Protein AF-A0A5J4P670-F1 (afdb_monomer_lite)

Sequence (88 aa):
MVIFLYDQTFEGLLTALFDAYFRNTFPDLLLSISGEPLPLFYNEAVIVVTASEKSDRVWKGLQKKKCSYIIFRRNAFKYVSRAFLSII

Foldseek 3Di:
DEEEEFQPDLQLVLQLLLVCVVVVHDHPYYYYPPDDDDDPDDDYYHYGDRDPVSSVVSVVLCVVPPDDPVNCVVCVNPVSVVSVVVVD

Secondary structure (DSSP, 8-state):
-EEEEE-S-HHHHHHHHHHHHHTT---SEEEETTT-PPPSS-SEEEE----HHHHHHHHHHHHHTT--HHHHHHHHHHHHHHHHTT--

Organism: NCBI:txid433724

Structure (mmCIF, N/CA/C/O backbone):
data_AF-A0A5J4P670-F1
#
_entry.id   AF-A0A5J4P670-F1
#
loop_
_atom_site.group_PDB
_atom_site.id
_atom_site.type_symbol
_atom_site.label_atom_id
_atom_site.label_alt_id
_atom_site.label_comp_id
_atom_site.label_asym_id
_atom_site.label_entity_id
_atom_site.label_seq_id
_atom_site.pdbx_PDB_ins_code
_atom_site.Cartn_x
_atom_site.Cartn_y
_atom_site.Cartn_z
_atom_site.occupancy
_atom_site.B_iso_or_equiv
_atom_site.auth_seq_id
_atom_site.auth_comp_id
_atom_site.auth_asym_id
_atom_site.auth_atom_id
_atom_site.pdbx_PDB_model_num
ATOM 1 N N . MET A 1 1 ? 5.893 -7.635 -13.675 1.00 84.25 1 MET A N 1
ATOM 2 C CA . MET A 1 1 ? 6.108 -6.961 -12.389 1.00 84.25 1 MET A CA 1
ATOM 3 C C . MET A 1 1 ? 5.313 -5.672 -12.318 1.00 84.25 1 MET A C 1
ATOM 5 O O . MET A 1 1 ? 5.513 -4.786 -13.146 1.00 84.25 1 MET A O 1
ATOM 9 N N . VAL A 1 2 ? 4.394 -5.611 -11.361 1.00 85.75 2 VAL A N 1
ATOM 10 C CA . VAL A 1 2 ? 3.595 -4.442 -10.995 1.00 85.75 2 VAL A CA 1
ATOM 11 C C . VAL A 1 2 ? 4.244 -3.785 -9.782 1.00 85.75 2 VAL A C 1
ATOM 13 O O . VAL A 1 2 ? 4.533 -4.449 -8.789 1.00 85.75 2 VAL A O 1
ATOM 16 N N . ILE A 1 3 ? 4.492 -2.484 -9.859 1.00 88.75 3 ILE A N 1
ATOM 17 C CA . ILE A 1 3 ? 5.194 -1.728 -8.821 1.00 88.75 3 ILE A CA 1
ATOM 18 C C . ILE A 1 3 ? 4.234 -0.717 -8.224 1.00 88.75 3 ILE A C 1
ATOM 20 O O . ILE A 1 3 ? 3.580 0.015 -8.957 1.00 88.75 3 ILE A O 1
ATOM 24 N N . PHE A 1 4 ? 4.142 -0.657 -6.901 1.00 90.62 4 PHE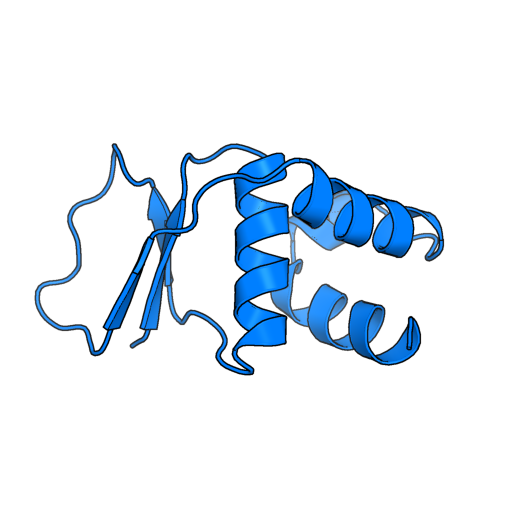 A N 1
ATOM 25 C CA . PHE A 1 4 ? 3.383 0.377 -6.208 1.00 90.62 4 PHE A CA 1
ATOM 26 C C . PHE A 1 4 ? 4.356 1.393 -5.622 1.00 90.62 4 PHE A C 1
ATOM 28 O O . PHE A 1 4 ? 5.252 1.043 -4.857 1.00 90.62 4 PHE A O 1
ATOM 35 N N . LEU A 1 5 ? 4.172 2.653 -5.993 1.00 90.19 5 LEU A N 1
ATOM 36 C CA . LEU A 1 5 ? 4.948 3.784 -5.509 1.00 90.19 5 LEU A CA 1
ATOM 37 C C . LEU A 1 5 ? 4.119 4.521 -4.464 1.00 90.19 5 LEU A C 1
ATOM 39 O O . LEU A 1 5 ? 3.012 4.952 -4.768 1.00 90.19 5 LEU A O 1
ATOM 43 N N . TYR A 1 6 ? 4.640 4.682 -3.252 1.00 90.69 6 TYR A N 1
ATOM 44 C CA . TYR A 1 6 ? 3.968 5.433 -2.190 1.00 90.69 6 TYR A CA 1
ATOM 45 C C . TYR A 1 6 ? 4.940 6.361 -1.457 1.00 90.69 6 TYR A C 1
ATOM 47 O O . TYR A 1 6 ? 6.151 6.322 -1.657 1.00 90.69 6 TYR A O 1
ATOM 55 N N . ASP A 1 7 ? 4.407 7.218 -0.599 1.00 89.31 7 ASP A N 1
ATOM 56 C CA . ASP A 1 7 ? 5.143 8.260 0.126 1.00 89.31 7 ASP A CA 1
ATOM 57 C C . ASP A 1 7 ? 5.944 7.761 1.349 1.00 89.31 7 ASP A C 1
ATOM 59 O O . ASP A 1 7 ? 6.421 8.571 2.141 1.00 89.31 7 ASP A O 1
ATOM 63 N N . GLN A 1 8 ? 6.093 6.442 1.532 1.00 85.62 8 GLN A N 1
ATOM 64 C CA . GLN A 1 8 ? 6.726 5.815 2.707 1.00 85.62 8 GLN A CA 1
ATOM 65 C C . GLN A 1 8 ? 6.023 6.084 4.049 1.00 85.62 8 GLN A C 1
ATOM 67 O O . GLN A 1 8 ? 6.531 5.701 5.105 1.00 85.62 8 GLN A O 1
ATOM 72 N N . THR A 1 9 ? 4.820 6.660 4.040 1.00 88.75 9 THR A N 1
ATOM 73 C CA . THR A 1 9 ? 4.037 6.852 5.262 1.00 88.75 9 THR A CA 1
ATOM 74 C C . THR A 1 9 ? 3.232 5.602 5.612 1.00 88.75 9 THR A C 1
ATOM 76 O O . THR A 1 9 ? 2.925 4.754 4.770 1.00 88.75 9 THR A O 1
ATOM 79 N N . PHE A 1 10 ? 2.861 5.473 6.888 1.00 84.31 10 PHE A N 1
ATOM 80 C CA . PHE A 1 10 ? 2.009 4.371 7.335 1.00 84.31 10 PHE A CA 1
ATOM 81 C C . PHE A 1 10 ? 0.632 4.407 6.658 1.00 84.31 10 PHE A C 1
ATOM 83 O O . PHE A 1 10 ? 0.138 3.378 6.201 1.00 84.31 10 PHE A O 1
ATOM 90 N N . GLU A 1 11 ? 0.035 5.591 6.537 1.00 89.06 11 GLU A N 1
ATOM 91 C CA . GLU A 1 11 ? -1.241 5.765 5.844 1.00 89.06 11 GLU A CA 1
ATOM 92 C C . GLU A 1 11 ? -1.129 5.461 4.349 1.00 89.06 11 GLU A C 1
ATOM 94 O O . GLU A 1 11 ? -2.020 4.818 3.789 1.00 89.06 11 GLU A O 1
ATOM 99 N N . GLY A 1 12 ? -0.022 5.850 3.712 1.00 88.81 12 GLY A N 1
ATOM 100 C CA . GLY A 1 12 ? 0.269 5.522 2.320 1.00 88.81 12 GLY A CA 1
ATOM 101 C C . GLY A 1 12 ? 0.389 4.017 2.100 1.00 88.81 12 GLY A C 1
ATOM 102 O O . GLY A 1 12 ? -0.186 3.491 1.150 1.00 88.81 12 GLY A O 1
ATOM 103 N N . LEU A 1 13 ? 1.020 3.290 3.028 1.00 86.75 13 LEU A N 1
ATOM 104 C CA . LEU A 1 13 ? 1.086 1.827 2.982 1.00 86.75 13 LEU A CA 1
ATOM 105 C C . LEU A 1 13 ? -0.307 1.187 3.086 1.00 86.75 13 LEU A C 1
ATOM 107 O O . LEU A 1 13 ? -0.629 0.271 2.328 1.00 86.75 13 LEU A O 1
ATOM 111 N N . LEU A 1 14 ? -1.148 1.661 4.009 1.00 88.62 14 LEU A N 1
ATOM 112 C CA . LEU A 1 14 ? -2.523 1.169 4.138 1.00 88.62 14 LEU A CA 1
ATOM 113 C C . LEU A 1 14 ? -3.370 1.517 2.907 1.00 88.62 14 LEU A C 1
ATOM 115 O O . LEU A 1 14 ? -4.213 0.725 2.491 1.00 88.62 14 LEU A O 1
ATOM 119 N N . THR A 1 15 ? -3.119 2.670 2.295 1.00 90.75 15 THR A N 1
ATOM 120 C CA . THR A 1 15 ? -3.792 3.080 1.060 1.00 90.75 15 THR A CA 1
ATOM 121 C C . THR A 1 15 ? -3.360 2.213 -0.123 1.00 90.75 15 THR A C 1
ATOM 123 O O . THR A 1 15 ? -4.209 1.739 -0.873 1.00 90.75 15 THR A O 1
ATOM 126 N N . ALA A 1 16 ? -2.063 1.916 -0.242 1.00 88.62 16 ALA A N 1
ATOM 127 C CA . ALA A 1 16 ? -1.509 1.028 -1.266 1.00 88.62 16 ALA A CA 1
ATOM 128 C C . ALA A 1 16 ? -2.132 -0.364 -1.180 1.00 88.62 16 ALA A C 1
ATOM 130 O O . ALA A 1 16 ? -2.489 -0.984 -2.177 1.00 88.62 16 ALA A O 1
ATOM 131 N N . LEU A 1 17 ? -2.298 -0.836 0.047 1.00 85.12 17 LEU A N 1
AT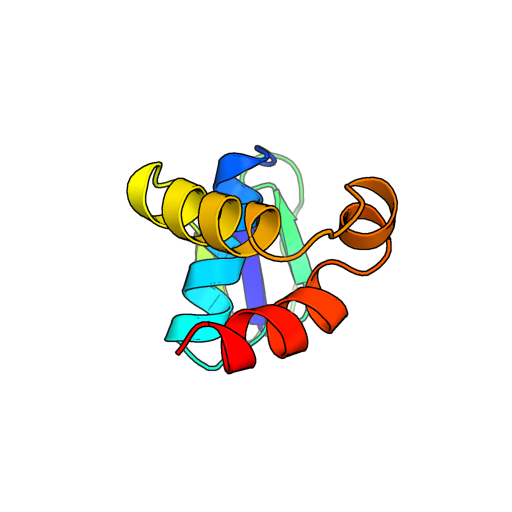OM 132 C CA . LEU A 1 17 ? -2.908 -2.110 0.360 1.00 85.12 17 LEU A CA 1
ATOM 133 C C . LEU A 1 17 ? -4.403 -2.150 0.004 1.00 85.12 17 LEU A C 1
ATOM 135 O O . LEU A 1 17 ? -4.871 -3.144 -0.552 1.00 85.12 17 LEU A O 1
ATOM 139 N N . PHE A 1 18 ? -5.137 -1.069 0.283 1.00 86.69 18 PHE A N 1
ATOM 140 C CA . PHE A 1 18 ? -6.523 -0.917 -0.157 1.00 86.69 18 PHE A CA 1
ATOM 141 C C . PHE A 1 18 ? -6.626 -0.956 -1.686 1.00 86.69 18 PHE A C 1
ATOM 143 O O . PHE A 1 18 ? -7.448 -1.692 -2.228 1.00 86.69 18 PHE A O 1
ATOM 150 N N . ASP A 1 19 ? -5.771 -0.206 -2.383 1.00 87.56 19 ASP A N 1
ATOM 151 C CA . ASP A 1 19 ? -5.784 -0.124 -3.844 1.00 87.56 19 ASP A CA 1
ATOM 152 C C . ASP A 1 19 ? -5.390 -1.449 -4.505 1.00 87.56 19 ASP A C 1
ATOM 154 O O . ASP A 1 19 ? -6.011 -1.836 -5.493 1.00 87.56 19 ASP A O 1
ATOM 158 N N . ALA A 1 20 ? -4.426 -2.183 -3.942 1.00 85.75 20 ALA A N 1
ATOM 159 C CA . ALA A 1 20 ? -4.042 -3.513 -4.419 1.00 85.75 20 ALA A CA 1
ATOM 160 C C . ALA A 1 20 ? -5.217 -4.498 -4.342 1.00 85.75 20 ALA A C 1
ATOM 162 O O . ALA A 1 20 ? -5.482 -5.246 -5.284 1.00 85.75 20 ALA A O 1
ATOM 163 N N . TYR A 1 21 ? -5.961 -4.459 -3.232 1.00 82.75 21 TYR A N 1
ATOM 164 C CA . TYR A 1 21 ? -7.153 -5.283 -3.056 1.00 82.75 21 TYR A CA 1
ATOM 165 C C . TYR A 1 21 ? -8.276 -4.874 -4.013 1.00 82.75 21 TYR A C 1
ATOM 167 O O . TYR A 1 21 ? -8.849 -5.723 -4.689 1.00 82.75 21 TYR A O 1
ATOM 175 N N . PHE A 1 22 ? -8.570 -3.575 -4.107 1.00 82.69 22 PHE A N 1
ATOM 176 C CA . PHE A 1 22 ? -9.637 -3.059 -4.965 1.00 82.69 22 PHE A CA 1
ATOM 177 C C . PHE A 1 22 ? -9.386 -3.352 -6.449 1.00 82.69 22 PHE A C 1
ATOM 179 O O . PHE A 1 22 ? -10.312 -3.684 -7.183 1.00 82.69 22 PHE A O 1
ATOM 186 N N . ARG A 1 23 ? -8.124 -3.272 -6.884 1.00 82.19 23 ARG A N 1
ATOM 187 C CA . ARG A 1 23 ? -7.704 -3.601 -8.253 1.00 82.19 23 ARG A CA 1
ATOM 188 C C . ARG A 1 23 ? -7.590 -5.107 -8.503 1.00 82.19 23 ARG A C 1
ATOM 190 O O . ARG A 1 23 ? -7.387 -5.498 -9.645 1.00 82.19 23 ARG A O 1
ATOM 197 N N . ASN A 1 24 ? -7.705 -5.935 -7.460 1.00 82.31 24 ASN A N 1
ATOM 198 C CA . ASN A 1 24 ? -7.413 -7.370 -7.483 1.00 82.31 24 ASN A CA 1
ATOM 199 C C . ASN A 1 24 ? -6.026 -7.695 -8.082 1.00 82.31 24 ASN A C 1
ATOM 201 O O . ASN A 1 24 ? -5.826 -8.739 -8.702 1.00 82.31 24 ASN A O 1
ATOM 205 N N . THR A 1 25 ? -5.069 -6.785 -7.885 1.00 79.19 25 THR A N 1
ATOM 206 C CA . THR A 1 25 ? -3.708 -6.859 -8.422 1.00 79.19 25 THR A CA 1
ATOM 207 C C . THR A 1 25 ? -2.745 -6.509 -7.304 1.00 79.19 25 THR A C 1
ATOM 209 O O . THR A 1 25 ? -2.715 -5.375 -6.825 1.00 79.19 25 THR A O 1
ATOM 212 N N . PHE A 1 26 ? -1.952 -7.488 -6.877 1.00 79.56 26 PHE A N 1
ATOM 213 C CA . PHE A 1 26 ? -0.946 -7.278 -5.844 1.00 79.56 26 PHE A CA 1
ATOM 214 C C . PHE A 1 26 ? 0.368 -6.792 -6.467 1.00 79.56 26 PHE A C 1
ATOM 216 O O . PHE A 1 26 ? 0.801 -7.373 -7.462 1.00 79.56 26 PHE A O 1
ATOM 223 N N . PRO A 1 27 ? 1.012 -5.757 -5.897 1.00 83.38 27 PRO A N 1
ATOM 224 C CA . PRO A 1 27 ? 2.327 -5.336 -6.350 1.00 83.38 27 PRO A CA 1
ATOM 225 C C . PRO A 1 27 ? 3.369 -6.428 -6.113 1.00 83.38 27 PRO A C 1
ATOM 227 O O . PRO A 1 27 ? 3.421 -7.028 -5.039 1.00 83.38 27 PRO A O 1
ATOM 230 N N . ASP A 1 28 ? 4.246 -6.615 -7.092 1.00 82.94 28 ASP A N 1
ATOM 231 C CA . ASP A 1 28 ? 5.493 -7.362 -6.946 1.00 82.94 28 ASP A CA 1
ATOM 232 C C . ASP A 1 28 ? 6.518 -6.563 -6.127 1.00 82.94 28 ASP A C 1
ATOM 234 O O . ASP A 1 28 ? 7.318 -7.145 -5.394 1.00 82.94 28 ASP A O 1
ATOM 238 N N . LEU A 1 29 ? 6.487 -5.228 -6.235 1.00 82.75 29 LEU A N 1
ATOM 239 C CA . LEU A 1 29 ? 7.413 -4.327 -5.550 1.00 82.75 29 LEU A CA 1
ATOM 240 C C . LEU A 1 29 ? 6.689 -3.112 -4.956 1.00 82.75 29 LEU A C 1
ATOM 242 O O . LEU A 1 29 ? 5.797 -2.543 -5.581 1.00 82.75 29 LEU A O 1
ATOM 246 N N . LEU A 1 30 ? 7.113 -2.689 -3.765 1.00 85.94 30 LEU A N 1
ATOM 247 C CA . LEU A 1 30 ? 6.653 -1.472 -3.096 1.00 85.94 30 LEU A CA 1
ATOM 248 C C . LEU A 1 30 ? 7.834 -0.528 -2.921 1.00 85.94 30 LEU A C 1
ATOM 250 O O . LEU A 1 30 ? 8.768 -0.848 -2.190 1.00 85.94 30 LEU A O 1
ATOM 254 N N . LEU A 1 31 ? 7.779 0.618 -3.589 1.00 86.25 31 LEU A N 1
ATOM 255 C CA . LEU A 1 31 ? 8.868 1.584 -3.650 1.00 86.25 31 LEU A CA 1
ATOM 256 C C . LEU A 1 31 ? 8.438 2.952 -3.117 1.00 86.25 31 LEU A C 1
ATOM 258 O O . LEU A 1 31 ? 7.259 3.312 -3.131 1.00 86.25 31 LEU A O 1
ATOM 262 N N . SER A 1 32 ? 9.419 3.726 -2.652 1.00 85.12 32 SER A N 1
ATOM 263 C CA . SER A 1 32 ? 9.209 5.140 -2.334 1.00 85.12 32 SER A CA 1
ATOM 264 C C . SER A 1 32 ? 9.088 5.969 -3.610 1.00 85.12 32 SER A C 1
ATOM 266 O O . SER A 1 32 ? 9.911 5.816 -4.510 1.00 85.12 32 SER A O 1
ATOM 268 N N . ILE A 1 33 ? 8.146 6.913 -3.648 1.00 84.06 33 ILE A N 1
ATOM 269 C CA . ILE A 1 33 ? 8.034 7.909 -4.728 1.00 84.06 33 ILE A CA 1
ATOM 270 C C . ILE A 1 33 ? 9.300 8.777 -4.833 1.00 84.06 33 ILE A C 1
ATOM 272 O O . ILE A 1 33 ? 9.657 9.203 -5.927 1.00 84.06 33 ILE A O 1
ATOM 276 N N . SER A 1 34 ? 9.975 9.063 -3.716 1.00 79.06 34 SER A N 1
ATOM 277 C CA . SER A 1 34 ? 11.057 10.060 -3.671 1.00 79.06 34 SER A CA 1
ATOM 278 C C . SER A 1 34 ? 12.474 9.489 -3.698 1.00 79.06 34 SER A C 1
ATOM 280 O O . SER A 1 34 ? 13.421 10.250 -3.877 1.00 79.06 34 SER A O 1
ATOM 282 N N . GLY A 1 35 ? 12.640 8.188 -3.456 1.00 70.38 35 GLY A N 1
ATOM 283 C CA . GLY A 1 35 ? 13.932 7.652 -3.016 1.00 70.38 35 GLY A CA 1
ATOM 284 C C . GLY A 1 35 ? 14.538 6.566 -3.889 1.00 70.38 35 GLY A C 1
ATOM 285 O O . GLY A 1 35 ? 15.750 6.382 -3.833 1.00 70.38 35 GLY A O 1
ATOM 286 N N . GLU A 1 36 ? 13.737 5.847 -4.679 1.00 74.88 36 GLU A N 1
ATOM 287 C CA . GLU A 1 36 ? 14.229 4.654 -5.369 1.00 74.88 36 GLU A CA 1
ATOM 288 C C . GLU A 1 36 ? 14.048 4.741 -6.886 1.00 74.88 36 GLU A C 1
ATOM 290 O O . GLU A 1 36 ? 12.943 5.023 -7.360 1.00 74.88 36 GLU A O 1
ATOM 295 N N . PRO A 1 37 ? 15.117 4.501 -7.669 1.00 82.31 37 PRO A N 1
ATOM 296 C CA . PRO A 1 37 ? 14.993 4.408 -9.111 1.00 82.31 37 PRO A CA 1
ATOM 297 C C . PRO A 1 37 ? 14.128 3.199 -9.469 1.00 82.31 37 PRO A C 1
ATOM 299 O O . PRO A 1 37 ? 14.312 2.096 -8.950 1.00 82.31 37 PRO A O 1
ATOM 302 N N . LEU A 1 38 ? 13.187 3.410 -10.388 1.00 85.25 38 LEU A N 1
ATOM 303 C CA . LEU A 1 38 ? 12.374 2.329 -10.928 1.00 85.25 38 LEU A CA 1
ATOM 304 C C . LEU A 1 38 ? 13.270 1.311 -11.657 1.00 85.25 38 LEU A C 1
ATOM 306 O O . LEU A 1 38 ? 14.219 1.709 -12.341 1.00 85.25 38 LEU A O 1
ATOM 310 N N . PRO A 1 39 ? 12.967 0.005 -11.561 1.00 85.75 39 PRO A N 1
ATOM 311 C CA . PRO A 1 39 ? 13.609 -1.010 -12.382 1.00 85.75 39 PRO A CA 1
ATOM 312 C C . PRO A 1 39 ? 13.516 -0.662 -13.871 1.00 85.75 39 PRO A C 1
ATOM 314 O O . PRO A 1 39 ? 12.524 -0.098 -14.325 1.00 85.75 39 PRO A O 1
ATOM 317 N N . LEU A 1 40 ? 14.524 -1.052 -14.653 1.00 84.75 40 LEU A N 1
ATOM 318 C CA . LEU A 1 40 ? 14.539 -0.836 -16.108 1.00 84.75 40 LEU A CA 1
ATOM 319 C C . LEU A 1 40 ? 13.381 -1.534 -16.833 1.00 84.75 40 LEU A C 1
ATOM 321 O O . LEU A 1 40 ? 12.916 -1.048 -17.861 1.00 84.75 40 LEU A O 1
ATOM 325 N N . PHE A 1 41 ? 12.913 -2.661 -16.297 1.00 86.38 41 PHE A N 1
ATOM 326 C CA . PHE A 1 41 ? 11.822 -3.439 -16.869 1.00 86.38 41 PHE A CA 1
ATOM 327 C C . PHE A 1 41 ? 10.734 -3.624 -15.821 1.00 86.38 41 PHE A C 1
ATOM 329 O O . PHE A 1 41 ? 10.970 -4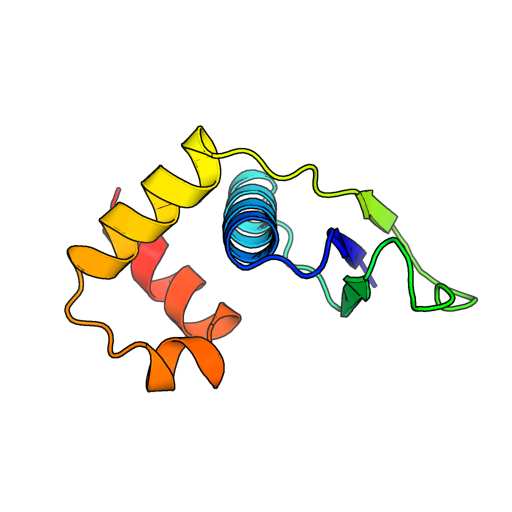.265 -14.804 1.00 86.38 41 PHE A O 1
ATOM 336 N N . TYR A 1 42 ? 9.546 -3.083 -16.074 1.00 87.38 42 TYR A N 1
ATOM 337 C CA . TYR A 1 42 ? 8.330 -3.372 -15.320 1.00 87.38 42 TYR A CA 1
ATOM 338 C C . TYR A 1 42 ? 7.112 -3.285 -16.240 1.00 87.38 42 TYR A C 1
ATOM 340 O O . TYR A 1 42 ? 7.181 -2.704 -17.319 1.00 87.38 42 TYR A O 1
ATOM 348 N N . ASN A 1 43 ? 6.005 -3.908 -15.839 1.00 88.44 43 ASN A N 1
ATOM 349 C CA . ASN A 1 43 ? 4.773 -3.901 -16.630 1.00 88.44 43 ASN A CA 1
ATOM 350 C C . ASN A 1 43 ? 3.947 -2.651 -16.339 1.00 88.44 43 ASN A C 1
ATOM 352 O O . ASN A 1 43 ? 3.441 -2.016 -17.255 1.00 88.44 43 ASN A O 1
ATOM 356 N N . GLU A 1 44 ? 3.810 -2.319 -15.057 1.00 89.44 44 GLU A N 1
ATOM 357 C CA . GLU A 1 44 ? 3.000 -1.199 -14.593 1.00 89.44 44 GLU A CA 1
ATOM 358 C C . GLU A 1 44 ? 3.600 -0.623 -13.309 1.00 89.44 44 GLU A C 1
ATOM 360 O O . GLU A 1 44 ? 4.043 -1.374 -12.437 1.00 89.44 44 GLU A O 1
ATOM 365 N N . ALA A 1 45 ? 3.604 0.705 -13.195 1.00 89.50 45 ALA A N 1
ATOM 366 C CA . ALA A 1 45 ? 3.908 1.412 -11.959 1.00 89.50 45 ALA A CA 1
ATOM 367 C C . ALA A 1 45 ? 2.674 2.217 -11.535 1.00 89.50 45 ALA A C 1
ATOM 369 O O . ALA A 1 45 ? 2.232 3.123 -12.241 1.00 89.50 45 ALA A O 1
ATOM 370 N N . VAL A 1 46 ? 2.112 1.874 -10.380 1.00 89.19 46 VAL A N 1
ATOM 371 C CA . VAL A 1 46 ? 0.933 2.511 -9.800 1.00 89.19 46 VAL A CA 1
ATOM 372 C C . VAL A 1 46 ? 1.387 3.497 -8.737 1.00 89.19 46 VAL A C 1
ATOM 374 O O . VAL A 1 46 ? 1.983 3.110 -7.734 1.00 89.19 46 VAL A O 1
ATOM 377 N N . ILE A 1 47 ? 1.076 4.774 -8.940 1.00 90.62 47 ILE A N 1
ATOM 378 C CA . ILE A 1 47 ? 1.300 5.805 -7.928 1.00 90.62 47 ILE A CA 1
ATOM 379 C C . ILE A 1 47 ? 0.133 5.765 -6.948 1.00 90.62 47 ILE A C 1
ATOM 381 O O . ILE A 1 47 ? -1.015 6.032 -7.306 1.00 90.62 47 ILE A O 1
ATOM 385 N N . VAL A 1 48 ? 0.440 5.418 -5.708 1.00 90.12 48 VAL A N 1
ATOM 386 C CA . VAL A 1 48 ? -0.499 5.407 -4.598 1.00 90.12 48 VAL A CA 1
ATOM 387 C C . VAL A 1 48 ? -0.457 6.774 -3.934 1.00 90.12 48 VAL A C 1
ATOM 389 O O . VAL A 1 48 ? 0.548 7.172 -3.347 1.00 90.12 48 VAL A O 1
ATOM 392 N N . VAL A 1 49 ? -1.582 7.478 -4.005 1.00 91.00 49 VAL A N 1
ATOM 393 C CA . VAL A 1 49 ? -1.784 8.728 -3.274 1.00 91.00 49 VAL A CA 1
ATOM 394 C C . VAL A 1 49 ? -2.398 8.398 -1.924 1.00 91.00 49 VAL A C 1
ATOM 396 O O . VAL A 1 49 ? -3.459 7.777 -1.862 1.00 91.00 49 VAL A O 1
ATOM 399 N N . THR A 1 50 ? -1.737 8.821 -0.851 1.00 91.19 50 THR A N 1
ATOM 400 C CA . THR A 1 50 ? -2.201 8.616 0.521 1.00 91.19 50 THR A CA 1
ATOM 401 C C . THR A 1 50 ? -3.579 9.234 0.727 1.00 91.19 50 THR A C 1
ATOM 403 O O . THR A 1 50 ? -3.793 10.415 0.456 1.00 91.19 50 THR A O 1
ATOM 406 N N . ALA A 1 51 ? -4.522 8.423 1.208 1.00 91.50 51 ALA A N 1
ATOM 407 C CA . ALA A 1 51 ? -5.891 8.847 1.454 1.00 91.50 51 ALA A CA 1
ATOM 408 C C . ALA A 1 51 ? -6.351 8.358 2.828 1.00 91.50 51 ALA A C 1
ATOM 410 O O . ALA A 1 51 ? -6.566 7.160 3.028 1.00 91.50 51 ALA A O 1
ATOM 411 N N . SER A 1 52 ? -6.561 9.306 3.745 1.00 88.75 52 SER A N 1
ATOM 412 C CA . SER A 1 52 ? -6.958 9.028 5.131 1.00 88.75 52 SER A CA 1
ATOM 413 C C . SER A 1 52 ? -8.235 8.176 5.228 1.00 88.75 52 SER A C 1
ATOM 415 O O . SER A 1 52 ? -8.295 7.246 6.023 1.00 88.75 52 SER A O 1
ATOM 417 N N . GLU A 1 53 ? -9.229 8.371 4.350 1.00 90.25 53 GLU A N 1
ATOM 418 C CA . GLU A 1 53 ? -10.441 7.533 4.366 1.00 90.25 53 GLU A CA 1
ATOM 419 C C . GLU A 1 53 ? -10.136 6.051 4.061 1.00 90.25 53 GLU A C 1
ATOM 421 O O . GLU A 1 53 ? -10.682 5.143 4.698 1.00 90.25 53 GLU A O 1
ATOM 426 N N . LYS A 1 54 ? -9.248 5.786 3.093 1.00 87.44 54 LYS A N 1
ATOM 427 C CA . LYS A 1 54 ? -8.853 4.422 2.716 1.00 87.44 54 LYS A CA 1
ATOM 428 C C . LYS A 1 54 ? -7.998 3.792 3.811 1.00 87.44 54 LYS A C 1
ATOM 430 O O . LYS A 1 54 ? -8.254 2.649 4.199 1.00 87.44 54 LYS A O 1
ATOM 435 N N . SER A 1 55 ? -7.024 4.539 4.331 1.00 86.75 55 SER A N 1
ATOM 436 C CA . SER A 1 55 ? -6.146 4.068 5.402 1.00 86.75 55 SER A CA 1
ATOM 437 C C . SER A 1 55 ? -6.936 3.765 6.677 1.00 86.75 55 SER A C 1
ATOM 439 O O . SER A 1 55 ? -6.765 2.688 7.248 1.00 86.75 55 SER A O 1
ATOM 441 N N . ASP A 1 56 ? -7.892 4.616 7.055 1.00 87.19 56 ASP A N 1
ATOM 442 C CA . ASP A 1 56 ? -8.759 4.424 8.219 1.00 87.19 56 ASP A CA 1
ATOM 443 C C . ASP A 1 56 ? -9.628 3.175 8.114 1.00 87.19 56 ASP A C 1
ATOM 445 O O . ASP A 1 56 ? -9.817 2.463 9.103 1.00 87.19 56 ASP A O 1
ATOM 449 N N . ARG A 1 57 ? -10.178 2.880 6.930 1.00 84.69 57 ARG A N 1
ATOM 450 C CA . ARG A 1 57 ? -10.970 1.658 6.719 1.00 84.69 57 ARG A CA 1
ATOM 451 C C . ARG A 1 57 ? -10.125 0.412 6.949 1.00 84.69 57 ARG A C 1
ATOM 453 O O . ARG A 1 57 ? -10.557 -0.503 7.656 1.00 84.69 57 ARG A O 1
ATOM 460 N N . VAL A 1 58 ? -8.913 0.399 6.398 1.00 83.69 58 VAL A N 1
ATOM 461 C CA . VAL A 1 58 ? -7.946 -0.688 6.599 1.00 83.69 58 VAL A CA 1
ATOM 462 C C . VAL A 1 58 ? -7.535 -0.792 8.052 1.00 83.69 58 VAL A C 1
ATOM 464 O O . VAL A 1 58 ? -7.566 -1.884 8.618 1.00 83.69 58 VAL A O 1
ATOM 467 N N . TRP A 1 59 ? -7.254 0.333 8.694 1.00 84.62 59 TRP A N 1
ATOM 468 C CA . TRP A 1 59 ? -6.864 0.375 10.090 1.00 84.62 59 TRP A CA 1
ATOM 469 C C . TRP A 1 59 ? -7.968 -0.121 11.029 1.00 84.62 59 TRP A C 1
ATOM 471 O O . TRP A 1 59 ? -7.722 -0.993 11.860 1.00 84.62 59 TRP A O 1
ATOM 481 N N . LYS A 1 60 ? -9.213 0.334 10.854 1.00 83.25 60 LYS A N 1
ATOM 482 C CA . LYS A 1 60 ? -10.375 -0.136 11.629 1.00 83.25 60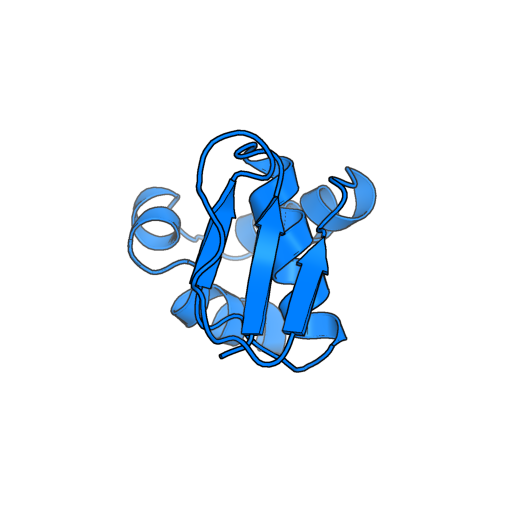 LYS A CA 1
ATOM 483 C C . LYS A 1 60 ? -10.629 -1.629 11.426 1.00 83.25 60 LYS A C 1
ATOM 485 O O . LYS A 1 60 ? -10.928 -2.339 12.387 1.00 83.25 60 LYS A O 1
ATOM 490 N N . GLY A 1 61 ? -10.484 -2.125 10.197 1.00 77.25 61 GLY A N 1
ATOM 491 C CA . GLY A 1 61 ? -10.567 -3.557 9.902 1.00 77.25 61 GLY A CA 1
ATOM 492 C C . GLY A 1 61 ? -9.489 -4.366 10.629 1.00 77.25 61 GLY A C 1
ATOM 493 O O . GLY A 1 61 ? -9.778 -5.395 11.245 1.00 77.25 61 GLY A O 1
ATOM 494 N N . LEU A 1 62 ? -8.258 -3.852 10.628 1.00 76.62 62 LEU A N 1
ATOM 495 C CA . LEU A 1 62 ? -7.127 -4.440 11.339 1.00 76.62 62 LEU A CA 1
ATOM 496 C C . LEU A 1 62 ? -7.262 -4.370 12.858 1.00 76.62 62 LEU A C 1
ATOM 498 O O . LEU A 1 62 ? -6.753 -5.271 13.500 1.00 76.62 62 LEU A O 1
ATOM 502 N N . GLN A 1 63 ? -7.926 -3.360 13.428 1.00 74.94 63 GLN A N 1
ATOM 503 C CA . GLN A 1 63 ? -8.191 -3.266 14.871 1.00 74.94 63 GLN A CA 1
ATOM 504 C C . GLN A 1 63 ? -9.267 -4.254 15.335 1.00 74.94 63 GLN A C 1
ATOM 506 O O . GLN A 1 63 ? -9.183 -4.795 16.438 1.00 74.94 63 GLN A O 1
ATOM 511 N N . LYS A 1 64 ? -10.289 -4.499 14.502 1.00 73.38 64 LYS A N 1
ATOM 512 C CA . LYS A 1 64 ? -11.351 -5.473 14.803 1.00 73.38 64 LYS A CA 1
ATOM 513 C C . LYS A 1 64 ? -10.812 -6.898 14.883 1.00 73.38 64 LYS A C 1
ATOM 515 O O . LYS A 1 64 ? -11.252 -7.677 15.728 1.00 73.38 64 LYS A O 1
ATOM 520 N N . LYS A 1 65 ? -9.839 -7.250 14.041 1.00 65.00 65 LYS A N 1
ATOM 521 C CA . LYS A 1 65 ? -9.043 -8.462 14.254 1.00 65.00 65 LYS A CA 1
ATOM 522 C C . LYS A 1 65 ? -8.004 -8.152 15.324 1.00 65.00 65 LYS A C 1
ATOM 524 O O . LYS A 1 65 ? -7.302 -7.169 15.211 1.00 65.00 65 LYS A O 1
ATOM 529 N N . LYS A 1 66 ? -7.824 -8.977 16.355 1.00 61.62 66 LYS A N 1
ATOM 530 C CA . LYS A 1 66 ? -6.709 -8.785 17.308 1.00 61.62 66 LYS A CA 1
ATOM 531 C C . LYS A 1 66 ? -5.357 -9.130 16.660 1.00 61.62 66 LYS A C 1
ATOM 533 O O . LYS A 1 66 ? -4.705 -10.098 17.035 1.00 61.62 66 LYS A O 1
ATOM 538 N N . CYS A 1 67 ? -4.962 -8.385 15.633 1.00 57.50 67 CYS A N 1
ATOM 539 C CA . CYS A 1 67 ? -3.701 -8.543 14.931 1.00 57.50 67 CYS A CA 1
ATOM 540 C C . CYS A 1 67 ? -2.641 -7.701 15.641 1.00 57.50 67 CYS A C 1
ATOM 542 O O . CYS A 1 67 ? -2.760 -6.483 15.737 1.00 57.50 67 CYS A O 1
ATOM 544 N N . SER A 1 68 ? -1.593 -8.348 16.148 1.00 56.09 68 SER A N 1
ATOM 545 C CA . SER A 1 68 ? -0.447 -7.628 16.702 1.00 56.09 68 SER A CA 1
ATOM 546 C C . SER A 1 68 ? 0.293 -6.893 15.579 1.00 56.09 68 SER A C 1
ATOM 548 O O . SER A 1 68 ? 0.634 -7.499 14.560 1.00 56.09 68 SER A O 1
ATOM 550 N N . TYR A 1 69 ? 0.576 -5.602 15.775 1.00 56.47 69 TYR A N 1
ATOM 551 C CA . TYR A 1 69 ? 1.319 -4.743 14.839 1.00 56.47 69 TYR A CA 1
ATOM 552 C C . TYR A 1 69 ? 2.636 -5.380 14.356 1.00 56.47 69 TYR A C 1
ATOM 554 O O . TYR A 1 69 ? 3.015 -5.251 13.193 1.00 56.47 69 TYR A O 1
ATOM 562 N N . ILE A 1 70 ? 3.299 -6.150 15.223 1.00 49.56 70 ILE A N 1
ATOM 563 C CA . ILE A 1 70 ? 4.550 -6.861 14.918 1.00 49.56 70 ILE A CA 1
ATOM 564 C C . ILE A 1 70 ? 4.351 -7.923 13.819 1.00 49.56 70 ILE A C 1
ATOM 566 O O . ILE A 1 70 ? 5.223 -8.115 12.971 1.00 49.56 70 ILE A O 1
ATOM 570 N N . ILE A 1 71 ? 3.194 -8.592 13.799 1.00 54.06 71 ILE A N 1
ATOM 571 C CA . ILE A 1 71 ? 2.856 -9.627 12.810 1.00 54.06 71 ILE A CA 1
ATOM 572 C C . ILE A 1 71 ? 2.502 -8.975 11.470 1.00 54.06 71 ILE A C 1
ATOM 574 O O . ILE A 1 71 ? 2.936 -9.454 10.420 1.00 54.06 71 ILE A O 1
ATOM 578 N N . PHE A 1 72 ? 1.793 -7.841 11.512 1.00 58.75 72 PHE A N 1
ATOM 579 C CA . PHE A 1 72 ? 1.533 -7.019 10.333 1.00 58.75 72 PHE A CA 1
ATOM 580 C C . PHE A 1 72 ? 2.849 -6.555 9.702 1.00 58.75 72 PHE A C 1
ATOM 582 O O . PHE A 1 72 ? 3.076 -6.801 8.528 1.00 58.75 72 PHE A O 1
ATOM 589 N N . ARG A 1 73 ? 3.795 -6.004 10.469 1.00 53.47 73 ARG A N 1
ATOM 590 C CA . ARG A 1 73 ? 5.060 -5.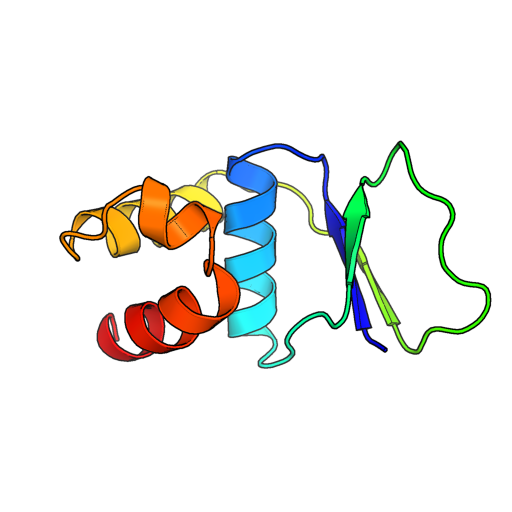507 9.899 1.00 53.47 73 ARG A CA 1
ATOM 591 C C . ARG A 1 73 ? 5.926 -6.588 9.229 1.00 53.47 73 ARG A C 1
ATOM 593 O O . ARG A 1 73 ? 6.645 -6.272 8.291 1.00 53.47 73 ARG A O 1
ATOM 600 N N . ARG A 1 74 ? 5.868 -7.848 9.689 1.00 48.47 74 ARG A N 1
ATOM 601 C CA . ARG A 1 74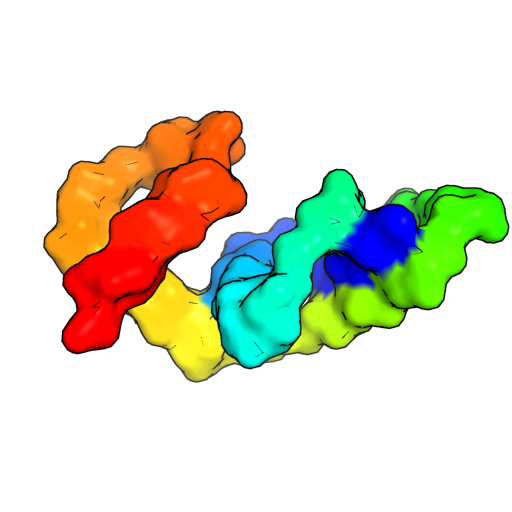 ? 6.633 -8.973 9.100 1.00 48.47 74 ARG A CA 1
ATOM 602 C C . ARG A 1 74 ? 5.944 -9.648 7.914 1.00 48.47 74 ARG A C 1
ATOM 604 O O . ARG A 1 74 ? 6.636 -10.250 7.107 1.00 48.47 74 ARG A O 1
ATOM 611 N N . ASN A 1 75 ? 4.612 -9.602 7.819 1.00 52.06 75 ASN A N 1
ATOM 612 C CA . ASN A 1 75 ? 3.848 -10.368 6.823 1.00 52.06 75 ASN A CA 1
ATOM 613 C C . ASN A 1 75 ? 2.591 -9.627 6.305 1.00 52.06 75 ASN A C 1
ATOM 615 O O . ASN A 1 75 ? 1.612 -10.277 5.926 1.00 52.06 75 ASN A O 1
ATOM 619 N N . ALA A 1 76 ? 2.599 -8.286 6.288 1.00 53.34 76 ALA A N 1
ATOM 620 C CA . ALA A 1 76 ? 1.441 -7.417 6.018 1.00 53.34 76 ALA A CA 1
ATOM 621 C C . ALA A 1 76 ? 0.610 -7.892 4.823 1.00 53.34 76 ALA A C 1
ATOM 623 O O . ALA A 1 76 ? -0.595 -8.082 4.943 1.00 53.34 76 ALA A O 1
ATOM 624 N N . PHE A 1 77 ? 1.267 -8.194 3.704 1.00 54.59 77 PHE A N 1
ATOM 625 C CA . PHE A 1 77 ? 0.605 -8.606 2.467 1.00 54.59 77 PHE A CA 1
ATOM 626 C C . PHE A 1 77 ? -0.138 -9.945 2.568 1.00 54.59 77 PHE A C 1
ATOM 628 O O . PHE A 1 77 ? -1.288 -10.046 2.144 1.00 54.59 77 PHE A O 1
ATOM 635 N N . LYS A 1 78 ? 0.470 -10.966 3.189 1.00 54.31 78 LYS A N 1
ATOM 636 C CA . LYS A 1 78 ? -0.155 -12.293 3.363 1.00 54.31 78 LYS A CA 1
ATOM 637 C C . LYS A 1 78 ? -1.289 -12.288 4.389 1.00 54.31 78 LYS A C 1
ATOM 639 O O . LYS A 1 78 ? -2.235 -13.062 4.256 1.00 54.31 78 LYS A O 1
ATOM 644 N N . TYR A 1 79 ? -1.187 -11.467 5.434 1.00 52.25 79 TYR A N 1
ATOM 645 C CA . TYR A 1 79 ? -2.214 -11.402 6.475 1.00 52.25 79 TYR A CA 1
ATOM 646 C C . TYR A 1 79 ? -3.375 -10.514 6.085 1.00 52.25 79 TYR A C 1
ATOM 648 O O . TYR A 1 79 ? -4.508 -10.853 6.409 1.00 52.25 79 TYR A O 1
ATOM 656 N N . VAL A 1 80 ? -3.124 -9.414 5.380 1.00 54.47 80 VAL A N 1
ATOM 657 C CA . VAL A 1 80 ? -4.204 -8.531 4.955 1.00 54.47 80 VAL A CA 1
ATOM 658 C C . VAL A 1 80 ? -5.075 -9.217 3.927 1.00 54.47 80 VAL A C 1
ATOM 660 O O . VAL A 1 80 ? -6.283 -9.163 4.101 1.00 54.47 80 VAL A O 1
ATOM 663 N N . SER A 1 81 ? -4.521 -9.936 2.944 1.00 52.06 81 SER A N 1
ATOM 664 C CA . SER A 1 81 ? -5.365 -10.672 1.992 1.00 52.06 81 SER A CA 1
ATOM 665 C C . SER A 1 81 ? -6.346 -11.611 2.714 1.00 52.06 81 SER A C 1
ATOM 667 O O . SER A 1 81 ? -7.531 -11.624 2.399 1.00 52.06 81 SER A O 1
ATOM 669 N N . ARG A 1 82 ? -5.902 -12.299 3.779 1.00 51.56 82 ARG A N 1
ATOM 670 C CA . ARG A 1 82 ? -6.754 -13.171 4.617 1.00 51.56 82 ARG A CA 1
ATOM 671 C C . ARG A 1 82 ? -7.614 -12.425 5.645 1.00 51.56 82 ARG A C 1
ATOM 673 O O . ARG A 1 82 ? -8.622 -12.963 6.097 1.00 51.56 82 ARG A O 1
ATOM 680 N N . ALA A 1 83 ? -7.216 -11.236 6.089 1.00 47.91 83 ALA A N 1
ATOM 681 C CA . ALA A 1 83 ? -7.952 -10.445 7.073 1.00 47.91 83 ALA A CA 1
ATOM 682 C C . ALA A 1 83 ? -9.070 -9.620 6.430 1.00 47.91 83 ALA A C 1
ATOM 684 O O . ALA A 1 83 ? -10.154 -9.549 7.001 1.00 47.91 83 ALA A O 1
ATOM 685 N N . PHE A 1 84 ? -8.827 -9.064 5.244 1.00 50.00 84 PHE A N 1
ATOM 686 C CA . PHE A 1 84 ? -9.778 -8.254 4.490 1.00 50.00 84 PHE A CA 1
ATOM 687 C C . PHE A 1 84 ? -10.876 -9.086 3.818 1.00 50.00 84 PHE A C 1
ATOM 689 O O . PHE A 1 84 ? -12.031 -8.677 3.868 1.00 50.00 84 PHE A O 1
ATOM 696 N N . LEU A 1 85 ? -10.564 -10.293 3.323 1.00 47.34 85 LEU A N 1
ATOM 697 C CA . LEU A 1 85 ? -11.562 -11.239 2.784 1.00 47.34 85 LEU A CA 1
ATOM 698 C C . LEU A 1 85 ? -12.638 -11.674 3.796 1.00 47.34 85 LEU A C 1
ATOM 700 O O . LEU A 1 85 ? -13.645 -12.237 3.402 1.00 47.34 85 LEU A O 1
ATOM 704 N N . SER A 1 86 ? -12.416 -11.453 5.093 1.00 40.41 86 SER A N 1
ATOM 705 C CA . SER A 1 86 ? -13.354 -11.822 6.166 1.00 40.41 86 SER A CA 1
ATOM 706 C C . SER A 1 86 ? -14.063 -10.628 6.818 1.00 40.41 86 SER A C 1
ATOM 708 O O . SER A 1 86 ? -14.670 -10.785 7.873 1.00 40.41 86 SER A O 1
ATOM 710 N N . ILE A 1 87 ? -13.865 -9.419 6.282 1.00 44.00 87 ILE A N 1
ATOM 711 C CA . ILE A 1 87 ? -14.471 -8.170 6.783 1.00 44.00 87 ILE A CA 1
ATOM 712 C C . ILE A 1 87 ? -15.625 -7.704 5.867 1.00 44.00 87 ILE A C 1
ATOM 714 O O . ILE A 1 87 ? -16.354 -6.780 6.227 1.00 44.00 87 ILE A O 1
ATOM 718 N N . ILE A 1 88 ? -15.827 -8.389 4.738 1.00 46.16 88 ILE A N 1
ATOM 719 C CA . ILE A 1 88 ? -17.069 -8.425 3.951 1.00 46.16 88 ILE A CA 1
ATOM 720 C C . ILE A 1 88 ? -17.763 -9.746 4.285 1.00 46.16 88 ILE A C 1
ATOM 722 O O . ILE A 1 88 ? -18.999 -9.721 4.454 1.00 46.16 88 ILE A O 1
#

Radius of gyration: 12.95 Å; chains: 1; bounding box: 32×23×34 Å

pLDDT: mean 76.39, std 15.38, range [40.41, 91.5]